Protein AF-A0A350QNC4-F1 (afdb_monomer_lite)

Radius of gyration: 17.34 Å; chains: 1; bounding box: 42×19×51 Å

Sequence (103 aa):
NAIDAAIAVNATLGVVRPYSCGLGGGGFLVAHDEKTGRSWAMNARETAPRGVWESYFTDLRSSGGPDGASRYGGHAVAVPGTPDGLFLAHRAHGTMPMSRLLA

Structure (mmCIF, N/CA/C/O backbone):
data_AF-A0A350QNC4-F1
#
_entry.id   AF-A0A350QNC4-F1
#
loop_
_atom_site.group_PDB
_atom_site.id
_atom_site.type_symbol
_atom_site.label_atom_id
_atom_site.label_alt_id
_atom_site.label_comp_id
_atom_site.label_asym_id
_atom_site.label_entity_id
_atom_site.label_seq_id
_atom_site.pdbx_PDB_ins_code
_atom_site.Cartn_x
_atom_site.Cartn_y
_atom_site.Cartn_z
_atom_site.occupancy
_atom_site.B_iso_or_equiv
_atom_site.auth_seq_id
_atom_site.auth_comp_id
_atom_site.auth_asym_id
_atom_site.auth_atom_id
_atom_site.pdbx_PDB_model_num
ATOM 1 N N . ASN A 1 1 ? -14.319 -1.156 13.801 1.00 95.50 1 ASN A N 1
ATOM 2 C CA . ASN A 1 1 ? -13.439 -0.309 14.650 1.00 95.50 1 ASN A CA 1
ATOM 3 C C . ASN A 1 1 ? -12.598 0.625 13.764 1.00 95.50 1 ASN A C 1
ATOM 5 O O . ASN A 1 1 ? -12.875 0.692 12.572 1.00 95.50 1 ASN A O 1
ATOM 9 N N . ALA A 1 2 ? -11.614 1.357 14.306 1.00 97.19 2 ALA A N 1
ATOM 10 C CA . ALA A 1 2 ? -10.786 2.282 13.517 1.00 97.19 2 ALA A CA 1
ATOM 11 C C . ALA A 1 2 ? -9.975 1.594 12.399 1.00 97.19 2 ALA A C 1
ATOM 13 O O . ALA A 1 2 ? -9.807 2.175 11.331 1.00 97.19 2 ALA A O 1
ATOM 14 N N . ILE A 1 3 ? -9.531 0.349 12.605 1.00 97.62 3 ILE A N 1
ATOM 15 C CA . ILE A 1 3 ? -8.819 -0.436 11.586 1.00 97.62 3 ILE A CA 1
ATOM 16 C C . ILE A 1 3 ? -9.770 -0.867 10.467 1.00 97.62 3 ILE A C 1
ATOM 18 O O . ILE A 1 3 ? -9.451 -0.673 9.297 1.00 97.62 3 ILE A O 1
ATOM 22 N N . ASP A 1 4 ? -10.966 -1.362 10.805 1.00 98.31 4 ASP A N 1
ATOM 23 C CA . ASP A 1 4 ? -11.996 -1.678 9.802 1.00 98.31 4 ASP A CA 1
ATOM 24 C C . ASP A 1 4 ? -12.337 -0.449 8.937 1.00 98.31 4 ASP A C 1
ATOM 26 O O . ASP A 1 4 ? -12.418 -0.543 7.713 1.00 98.31 4 ASP A O 1
ATOM 30 N N . ALA A 1 5 ? -12.491 0.721 9.571 1.00 98.31 5 ALA A N 1
ATOM 31 C CA . ALA A 1 5 ? -12.758 1.975 8.872 1.00 98.31 5 ALA A CA 1
ATOM 32 C C . ALA A 1 5 ? -11.584 2.392 7.973 1.00 98.31 5 ALA A C 1
ATOM 34 O O . ALA A 1 5 ? -11.807 2.804 6.839 1.00 98.31 5 ALA A O 1
ATOM 35 N N . ALA A 1 6 ? -10.339 2.246 8.437 1.00 97.56 6 ALA A N 1
ATOM 36 C CA . ALA A 1 6 ? -9.154 2.545 7.635 1.00 97.56 6 ALA A CA 1
ATOM 37 C C . ALA A 1 6 ? -9.058 1.657 6.382 1.00 97.56 6 ALA A C 1
ATOM 39 O O . ALA A 1 6 ? -8.716 2.157 5.310 1.00 97.56 6 ALA A O 1
ATOM 40 N N . ILE A 1 7 ? -9.409 0.369 6.490 1.00 97.81 7 ILE A N 1
ATOM 41 C CA . ILE A 1 7 ? -9.458 -0.558 5.349 1.00 97.81 7 ILE A CA 1
ATOM 42 C C . ILE A 1 7 ? -10.514 -0.107 4.332 1.00 97.81 7 ILE A C 1
ATOM 44 O O . I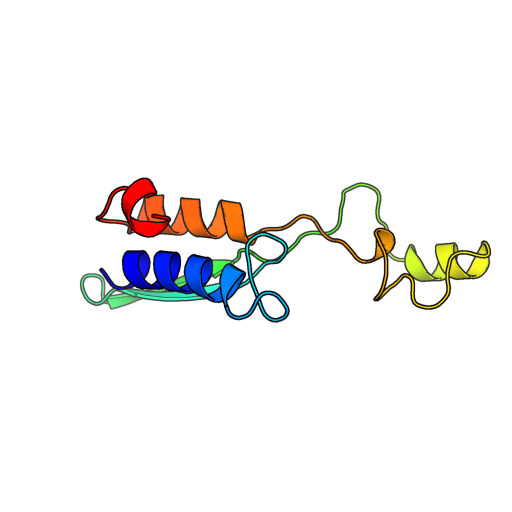LE A 1 7 ? -10.199 0.039 3.150 1.00 97.81 7 ILE A O 1
ATOM 48 N N . ALA A 1 8 ? -11.740 0.176 4.785 1.00 98.12 8 ALA A N 1
ATOM 49 C CA . ALA A 1 8 ? -12.818 0.641 3.910 1.00 98.12 8 ALA A CA 1
ATOM 50 C C . ALA A 1 8 ? -12.481 1.986 3.235 1.00 98.12 8 ALA A C 1
ATOM 52 O O . ALA A 1 8 ? -12.721 2.173 2.040 1.00 98.12 8 ALA A O 1
ATOM 53 N N . VAL A 1 9 ? -11.862 2.914 3.973 1.00 97.44 9 VAL A N 1
ATOM 54 C CA . VAL A 1 9 ? -11.395 4.198 3.431 1.00 97.44 9 VAL A CA 1
ATOM 55 C C . VAL A 1 9 ? -10.294 3.986 2.396 1.00 97.44 9 VAL A C 1
ATOM 57 O O . VAL A 1 9 ? -10.338 4.623 1.349 1.00 97.44 9 VAL A O 1
ATOM 60 N N . ASN A 1 10 ? -9.334 3.085 2.630 1.00 96.62 10 ASN A N 1
ATOM 61 C CA . ASN A 1 10 ? -8.295 2.788 1.644 1.00 96.62 10 ASN A CA 1
ATOM 62 C C . ASN A 1 10 ? -8.895 2.247 0.335 1.00 96.62 10 ASN A C 1
ATOM 64 O O . ASN A 1 10 ? -8.560 2.753 -0.735 1.00 96.62 10 ASN A O 1
ATOM 68 N N . ALA A 1 11 ? -9.828 1.294 0.426 1.00 95.94 11 ALA A N 1
ATOM 69 C CA . ALA A 1 11 ? -10.535 0.759 -0.737 1.00 95.94 11 ALA A CA 1
ATOM 70 C C . ALA A 1 11 ? -11.326 1.852 -1.477 1.00 95.94 11 ALA A C 1
ATOM 72 O O . ALA A 1 11 ? -11.199 1.995 -2.693 1.00 95.94 11 ALA A O 1
ATOM 73 N N . THR A 1 12 ? -12.057 2.692 -0.737 1.00 97.38 12 THR A N 1
ATOM 74 C CA . THR A 1 12 ? -12.801 3.834 -1.293 1.00 97.38 12 THR A CA 1
ATOM 75 C C . THR A 1 12 ? -11.871 4.805 -2.019 1.00 97.38 12 THR A C 1
ATOM 77 O O . THR A 1 12 ? -12.135 5.181 -3.160 1.00 97.38 12 THR A O 1
ATOM 80 N N . LEU A 1 13 ? -10.755 5.196 -1.394 1.00 97.12 13 LEU A N 1
ATOM 81 C CA . LEU A 1 13 ? -9.772 6.099 -1.994 1.00 97.12 13 LEU A CA 1
ATOM 82 C C . LEU A 1 13 ? -9.099 5.486 -3.226 1.00 97.12 13 LEU A C 1
ATOM 84 O O . LEU A 1 13 ? -8.803 6.223 -4.163 1.00 97.12 13 LEU A O 1
ATOM 88 N N . GLY A 1 14 ? -8.927 4.163 -3.272 1.00 95.44 14 GLY A N 1
ATOM 89 C CA . GLY A 1 14 ? -8.479 3.458 -4.474 1.00 95.44 14 GLY A CA 1
ATOM 90 C C . GLY A 1 14 ? -9.404 3.661 -5.681 1.00 95.44 14 GLY A C 1
ATOM 91 O O . GLY A 1 14 ? -8.934 3.614 -6.814 1.00 95.44 14 GLY A O 1
ATOM 92 N N . VAL A 1 15 ? -10.691 3.947 -5.451 1.00 96.06 15 VAL A N 1
ATOM 93 C CA . VAL A 1 15 ? -11.682 4.232 -6.502 1.00 96.06 15 VAL A CA 1
ATOM 94 C C . VAL A 1 15 ? -11.804 5.731 -6.774 1.00 96.06 15 VAL A C 1
ATOM 96 O O . VAL A 1 15 ? -11.732 6.155 -7.925 1.00 96.06 15 VAL A O 1
ATOM 99 N N . VAL A 1 16 ? -11.987 6.551 -5.734 1.00 97.44 16 VAL A N 1
ATOM 100 C CA . VAL A 1 16 ? -12.289 7.987 -5.905 1.00 97.44 16 VAL A CA 1
ATOM 101 C C . VAL A 1 16 ? -11.039 8.863 -6.045 1.00 97.44 16 VAL A C 1
ATOM 103 O O . VAL A 1 16 ? -11.128 10.002 -6.500 1.00 97.44 16 VAL A O 1
ATOM 106 N N . ARG A 1 17 ? -9.860 8.349 -5.669 1.00 96.06 17 ARG A N 1
ATOM 107 C CA . ARG A 1 17 ? -8.546 9.006 -5.803 1.00 96.06 17 ARG A CA 1
ATOM 108 C C . ARG A 1 17 ? -7.471 8.038 -6.339 1.00 96.06 17 ARG A C 1
ATOM 110 O O . ARG A 1 17 ? -6.402 7.907 -5.733 1.00 96.06 17 ARG A O 1
ATOM 117 N N . PRO A 1 18 ? -7.691 7.426 -7.515 1.00 92.38 18 PRO A N 1
ATOM 118 C CA . PRO A 1 18 ? -6.890 6.300 -8.005 1.00 92.38 18 PRO A CA 1
ATOM 119 C C . PRO A 1 18 ? -5.427 6.660 -8.307 1.00 92.38 18 PRO A C 1
ATOM 121 O O . PRO A 1 18 ? -4.563 5.792 -8.320 1.00 92.38 18 PRO A O 1
ATOM 124 N N . TYR A 1 19 ? -5.122 7.944 -8.522 1.00 93.06 19 TYR A N 1
ATOM 125 C CA . TYR A 1 19 ? -3.752 8.414 -8.749 1.00 93.06 19 TYR A CA 1
ATOM 126 C C . TYR A 1 19 ? -2.908 8.484 -7.463 1.00 93.06 19 TYR A C 1
ATOM 128 O O . TYR A 1 19 ? -1.684 8.497 -7.523 1.00 93.06 19 TYR A O 1
ATOM 136 N N . SER A 1 20 ? -3.540 8.600 -6.289 1.00 91.94 20 SER A N 1
ATOM 137 C CA . SER A 1 20 ? -2.835 8.894 -5.030 1.00 91.94 20 SER A CA 1
ATOM 138 C C . SER A 1 20 ? -2.520 7.653 -4.196 1.00 91.94 20 SER A C 1
ATOM 140 O O . SER A 1 20 ? -1.550 7.662 -3.444 1.00 91.94 20 SER A O 1
ATOM 142 N N . CYS A 1 21 ? -3.358 6.621 -4.270 1.00 92.94 21 CYS A N 1
ATOM 143 C CA . CYS A 1 21 ? -3.224 5.410 -3.467 1.00 92.94 21 CYS A CA 1
ATOM 144 C C . CYS A 1 21 ? -4.057 4.269 -4.057 1.00 92.94 21 CYS A C 1
ATOM 146 O O . CYS A 1 21 ? -4.900 4.491 -4.924 1.00 92.94 21 CYS A O 1
ATOM 148 N N . GLY A 1 22 ? -3.859 3.062 -3.535 1.00 94.19 22 GLY A N 1
ATOM 149 C CA . GLY A 1 22 ? -4.696 1.912 -3.843 1.00 94.19 22 GLY A CA 1
ATOM 150 C C . GLY A 1 22 ? -3.933 0.598 -3.740 1.00 94.19 22 GLY A C 1
ATOM 151 O O . GLY A 1 22 ? -2.811 0.538 -3.229 1.00 94.19 22 GLY A O 1
ATOM 152 N N . LEU A 1 23 ? -4.549 -0.454 -4.276 1.00 95.50 23 LEU A N 1
ATOM 153 C CA . LEU A 1 23 ? -4.018 -1.819 -4.248 1.00 95.50 23 LEU A CA 1
ATOM 154 C C . LEU A 1 23 ? -2.718 -1.988 -5.052 1.00 95.50 23 LEU A C 1
ATOM 156 O O . LEU A 1 23 ? -1.977 -2.931 -4.806 1.00 95.50 23 LEU A O 1
ATOM 160 N N . GLY A 1 24 ? -2.434 -1.085 -5.996 1.00 96.25 24 GLY A N 1
ATOM 161 C CA . GLY A 1 24 ? -1.243 -1.137 -6.852 1.00 96.25 24 GLY A CA 1
ATOM 162 C C . GLY A 1 24 ? 0.034 -0.552 -6.241 1.00 96.25 24 GLY A C 1
ATOM 163 O O . GLY A 1 24 ? 1.052 -0.530 -6.922 1.00 96.25 24 GLY A O 1
ATOM 164 N N . GLY A 1 25 ? -0.010 -0.059 -5.000 1.00 96.75 25 GLY A N 1
ATOM 165 C CA . GLY A 1 25 ? 1.140 0.554 -4.332 1.00 96.75 25 GLY A CA 1
ATOM 166 C C . GLY A 1 25 ? 1.436 -0.061 -2.968 1.00 96.75 25 GLY A C 1
ATOM 167 O O . GLY A 1 25 ? 1.257 -1.262 -2.743 1.00 96.75 25 GLY A O 1
ATOM 168 N N . GLY A 1 26 ? 1.870 0.788 -2.046 1.00 97.38 26 GLY A N 1
ATOM 169 C CA . GLY A 1 26 ? 2.202 0.437 -0.675 1.00 97.38 26 GLY A CA 1
ATOM 170 C C . GLY A 1 26 ? 1.954 1.586 0.296 1.00 97.38 26 GLY A C 1
ATOM 171 O O . GLY A 1 26 ? 1.492 2.669 -0.070 1.00 97.38 26 GLY A O 1
ATOM 172 N N . GLY A 1 27 ? 2.267 1.355 1.567 1.00 96.00 27 GLY A N 1
ATOM 173 C CA . GLY A 1 27 ? 2.086 2.375 2.592 1.00 96.00 27 GLY A CA 1
ATOM 174 C C . GLY A 1 27 ? 2.473 1.927 3.990 1.00 96.00 27 GLY A C 1
ATOM 175 O O . GLY A 1 27 ? 2.972 0.824 4.203 1.00 96.00 27 GLY A O 1
ATOM 176 N N . PHE A 1 28 ? 2.215 2.812 4.946 1.00 97.50 28 PHE A N 1
ATOM 177 C CA . PHE A 1 28 ? 2.392 2.544 6.365 1.00 97.50 28 PHE A CA 1
ATOM 178 C C . PHE A 1 28 ? 1.076 2.803 7.083 1.00 97.50 28 PHE A C 1
ATOM 180 O O . PHE A 1 28 ? 0.512 3.892 6.967 1.00 97.50 28 PHE A O 1
ATOM 187 N N . LEU A 1 29 ? 0.601 1.816 7.836 1.00 96.62 29 LEU A N 1
ATOM 188 C CA . LEU A 1 29 ? -0.519 1.998 8.751 1.00 96.62 29 LEU A CA 1
ATOM 189 C C . LEU A 1 29 ? 0.051 2.157 10.153 1.00 96.62 29 LEU A C 1
ATOM 191 O O . LEU A 1 29 ? 0.685 1.241 10.664 1.00 96.62 29 LEU A O 1
ATOM 195 N N . VAL A 1 30 ? -0.159 3.319 10.761 1.00 97.50 30 VAL A N 1
ATOM 196 C CA . VAL A 1 30 ? 0.267 3.608 12.133 1.00 97.50 30 VAL A CA 1
ATOM 197 C C . VAL A 1 30 ? -0.978 3.686 12.997 1.00 97.50 30 VAL A C 1
ATOM 199 O O . VAL A 1 30 ? -1.915 4.412 12.666 1.00 97.50 30 VAL A O 1
ATOM 202 N N . ALA A 1 31 ? -0.997 2.933 14.088 1.00 96.50 31 ALA A N 1
ATOM 203 C CA . ALA A 1 31 ? -2.149 2.853 14.967 1.00 96.50 31 ALA A CA 1
ATOM 204 C C . ALA A 1 31 ? -1.726 2.826 16.434 1.00 96.50 31 ALA A C 1
ATOM 206 O O . ALA A 1 31 ? -0.646 2.353 16.791 1.00 96.50 31 ALA A O 1
ATOM 207 N N . HIS A 1 32 ? -2.612 3.343 17.277 1.00 96.69 32 HIS A N 1
ATOM 208 C CA . HIS A 1 32 ? -2.508 3.274 18.723 1.00 96.69 32 HIS A CA 1
ATOM 209 C C . HIS A 1 32 ? -3.665 2.431 19.252 1.00 96.69 32 HIS A C 1
ATOM 211 O O . HIS A 1 32 ? -4.823 2.683 18.914 1.00 96.69 32 HIS A O 1
ATOM 217 N N . ASP A 1 33 ? -3.347 1.425 20.056 1.00 94.12 33 ASP A N 1
ATOM 218 C CA . ASP A 1 33 ? -4.324 0.607 20.756 1.00 94.12 33 ASP A CA 1
ATOM 219 C C . ASP A 1 33 ? -4.457 1.100 22.197 1.00 94.12 33 ASP A C 1
ATOM 221 O O . ASP A 1 33 ? -3.580 0.882 23.033 1.00 94.12 33 ASP A O 1
ATOM 225 N N . GLU A 1 34 ? -5.579 1.757 22.476 1.00 93.44 34 GLU A N 1
ATOM 226 C CA . GLU A 1 34 ? -5.891 2.333 23.785 1.00 93.44 34 GLU A CA 1
ATOM 227 C C . GLU A 1 34 ? -6.025 1.264 24.879 1.00 93.44 34 GLU A C 1
ATOM 229 O O . GLU A 1 34 ? -5.609 1.497 26.011 1.00 93.44 34 GLU A O 1
ATOM 234 N N . LYS A 1 35 ? -6.475 0.046 24.541 1.00 91.62 35 LYS A N 1
ATOM 235 C CA . LYS A 1 35 ? -6.639 -1.036 25.526 1.00 91.62 35 LYS A CA 1
ATOM 236 C C . LYS A 1 35 ? -5.307 -1.549 26.054 1.00 91.62 35 LYS A C 1
ATOM 238 O O . LYS A 1 35 ? -5.220 -1.976 27.202 1.00 91.62 35 LYS A O 1
ATOM 243 N N . THR A 1 36 ? -4.286 -1.562 25.200 1.00 94.06 36 THR A N 1
ATOM 244 C CA . THR A 1 36 ? -2.941 -2.033 25.556 1.00 94.06 36 THR A CA 1
ATOM 245 C C . THR A 1 36 ? -1.966 -0.889 25.832 1.00 94.06 36 THR A C 1
ATOM 247 O O . THR A 1 36 ? -0.859 -1.139 26.308 1.00 94.06 36 THR A O 1
ATOM 250 N N . GLY A 1 37 ? -2.348 0.357 25.529 1.00 96.88 37 GLY A N 1
ATOM 251 C CA . GLY A 1 37 ? -1.489 1.540 25.597 1.00 96.88 37 GLY A CA 1
ATOM 252 C C . GLY A 1 37 ? -0.330 1.518 24.593 1.00 96.88 37 GLY A C 1
ATOM 253 O O . GLY A 1 37 ? 0.630 2.275 24.745 1.00 96.88 37 GLY A O 1
ATOM 254 N N . ARG A 1 38 ? -0.368 0.634 23.588 1.00 96.56 38 ARG A N 1
ATOM 255 C CA . ARG A 1 38 ? 0.739 0.409 22.650 1.00 96.56 38 ARG A CA 1
ATOM 256 C C . ARG A 1 38 ? 0.453 1.018 21.288 1.00 96.56 38 ARG A C 1
ATOM 258 O O . ARG A 1 38 ? -0.629 0.862 20.733 1.00 96.56 38 ARG A O 1
ATOM 265 N N . SER A 1 39 ? 1.477 1.632 20.710 1.00 97.19 39 SER A N 1
ATOM 266 C CA . SER A 1 39 ? 1.475 2.038 19.307 1.00 97.19 39 SER A CA 1
ATOM 267 C C . SER A 1 39 ? 2.230 1.022 18.462 1.00 97.19 39 SER A C 1
ATOM 269 O O . SER A 1 39 ? 3.252 0.482 18.888 1.00 97.19 39 SER A O 1
ATOM 271 N N . TRP A 1 40 ? 1.742 0.781 17.253 1.00 94.88 40 TRP A N 1
ATOM 272 C CA . TRP A 1 40 ? 2.370 -0.105 16.285 1.00 94.88 40 TRP A CA 1
ATOM 273 C C . TRP A 1 40 ? 2.269 0.486 14.882 1.00 94.88 40 TRP A C 1
ATOM 275 O O . TRP A 1 40 ? 1.425 1.337 14.592 1.00 94.88 40 TRP A O 1
ATOM 285 N N . ALA A 1 41 ? 3.167 0.036 14.013 1.00 96.12 41 ALA A N 1
ATOM 286 C CA . ALA A 1 41 ? 3.168 0.395 12.610 1.00 96.12 41 ALA A CA 1
ATOM 287 C C . ALA A 1 41 ? 3.247 -0.874 11.766 1.00 96.12 41 ALA A C 1
ATOM 289 O O . ALA A 1 41 ? 4.074 -1.750 12.017 1.00 96.12 41 ALA A O 1
ATOM 290 N N . MET A 1 42 ? 2.394 -0.957 10.755 1.00 95.38 42 MET A N 1
ATOM 291 C CA . MET A 1 42 ? 2.461 -1.971 9.720 1.00 95.38 42 MET A CA 1
ATOM 292 C C . MET A 1 42 ? 3.110 -1.368 8.485 1.00 95.38 42 MET A C 1
ATOM 294 O O . MET A 1 42 ? 2.653 -0.349 7.966 1.00 95.38 42 MET A O 1
ATOM 298 N N . ASN A 1 43 ? 4.185 -2.005 8.033 1.00 97.50 43 ASN A N 1
ATOM 299 C CA . ASN A 1 43 ? 4.901 -1.630 6.828 1.00 97.50 43 ASN A CA 1
ATOM 300 C C . ASN A 1 43 ? 4.412 -2.493 5.663 1.00 97.50 43 ASN A C 1
ATOM 302 O O . ASN A 1 43 ? 4.708 -3.682 5.607 1.00 97.50 43 ASN A O 1
ATOM 306 N N . ALA A 1 44 ? 3.681 -1.871 4.747 1.00 97.69 44 ALA A N 1
ATOM 307 C CA . ALA A 1 44 ? 3.210 -2.457 3.501 1.00 97.69 44 ALA A CA 1
ATOM 308 C C . ALA A 1 44 ? 3.900 -1.787 2.302 1.00 97.69 44 ALA A C 1
ATOM 310 O O . ALA A 1 44 ? 3.283 -1.583 1.256 1.00 97.69 44 ALA A O 1
ATOM 311 N N . ARG A 1 45 ? 5.152 -1.341 2.476 1.00 98.31 45 ARG A N 1
ATOM 312 C CA . ARG A 1 45 ? 5.937 -0.709 1.417 1.00 98.31 45 ARG A CA 1
ATOM 313 C C . ARG A 1 45 ? 6.205 -1.702 0.294 1.00 98.31 45 ARG A C 1
ATOM 315 O O . ARG A 1 45 ? 6.442 -2.885 0.528 1.00 98.31 45 ARG A O 1
ATOM 322 N N . GLU A 1 46 ? 6.194 -1.193 -0.928 1.00 98.44 46 GLU A N 1
ATOM 323 C CA . GLU A 1 46 ? 6.546 -1.972 -2.101 1.00 98.44 46 GLU A CA 1
ATOM 324 C C . GLU A 1 46 ? 7.995 -2.460 -2.025 1.00 98.44 46 GLU A C 1
ATOM 326 O O . GLU A 1 46 ? 8.873 -1.795 -1.468 1.00 98.44 46 GLU A O 1
ATOM 331 N N . THR A 1 47 ? 8.251 -3.621 -2.622 1.00 97.75 47 THR A N 1
ATOM 332 C CA . THR A 1 47 ? 9.590 -4.222 -2.662 1.00 97.75 47 THR A CA 1
ATOM 333 C C . THR A 1 47 ? 10.069 -4.359 -4.100 1.00 97.75 47 THR A C 1
ATOM 335 O O . THR A 1 47 ? 9.290 -4.692 -4.996 1.00 97.75 47 THR A O 1
ATOM 338 N N . ALA A 1 48 ? 11.358 -4.104 -4.331 1.00 97.44 48 ALA A N 1
ATOM 339 C CA . ALA A 1 48 ? 11.965 -4.310 -5.638 1.00 97.44 48 ALA A CA 1
ATOM 340 C C . ALA A 1 48 ? 11.799 -5.782 -6.076 1.00 97.44 48 ALA A C 1
ATOM 342 O O . ALA A 1 48 ? 12.036 -6.690 -5.273 1.00 97.44 48 ALA A O 1
ATOM 343 N N . PRO A 1 49 ? 11.401 -6.052 -7.331 1.00 96.50 49 PRO A N 1
ATOM 344 C CA . PRO A 1 49 ? 11.362 -7.412 -7.846 1.00 96.50 49 PRO A CA 1
ATOM 345 C C . PRO A 1 49 ? 12.744 -8.068 -7.763 1.00 96.50 49 PRO A C 1
ATOM 347 O O . PRO A 1 49 ? 13.764 -7.420 -7.985 1.00 96.50 49 PRO A O 1
ATOM 350 N N . ARG A 1 50 ? 12.784 -9.386 -7.538 1.00 96.38 50 ARG A N 1
ATOM 351 C CA . ARG A 1 50 ? 14.035 -10.161 -7.392 1.00 96.38 50 ARG A CA 1
ATOM 352 C C . ARG A 1 50 ? 15.013 -10.029 -8.573 1.00 96.38 50 ARG A C 1
ATOM 354 O O . ARG A 1 50 ? 16.192 -10.311 -8.413 1.00 96.38 50 ARG A O 1
ATOM 361 N N . GLY A 1 51 ? 14.525 -9.656 -9.756 1.00 94.75 51 GLY A N 1
ATOM 362 C CA . GLY A 1 51 ? 15.340 -9.469 -10.961 1.00 94.75 51 GLY A CA 1
ATOM 363 C C . GLY A 1 51 ? 16.002 -8.093 -11.094 1.00 94.75 51 GLY A C 1
ATOM 364 O O . GLY A 1 51 ? 16.591 -7.828 -12.136 1.00 94.75 51 GLY A O 1
ATOM 365 N N . VAL A 1 52 ? 15.877 -7.213 -10.098 1.00 95.75 52 VAL A N 1
ATOM 366 C CA . VAL A 1 52 ? 16.450 -5.858 -10.106 1.00 95.75 52 VAL A CA 1
ATOM 367 C C . VAL A 1 52 ? 17.710 -5.820 -9.236 1.00 95.75 52 VAL A C 1
ATOM 369 O O . VAL A 1 52 ? 17.768 -6.460 -8.188 1.00 95.75 52 VAL A O 1
ATOM 372 N N . TRP A 1 53 ? 18.719 -5.066 -9.672 1.00 95.94 53 TRP A N 1
ATOM 373 C CA . TRP A 1 53 ? 19.996 -4.865 -8.978 1.00 95.94 53 TRP A CA 1
ATOM 374 C C . TRP A 1 53 ? 20.311 -3.368 -8.826 1.00 95.94 53 TRP A C 1
ATOM 376 O O . TRP A 1 53 ? 19.580 -2.517 -9.330 1.00 95.94 53 TRP A O 1
ATOM 386 N N . GLU A 1 54 ? 21.397 -3.037 -8.126 1.00 97.62 54 GLU A N 1
ATOM 387 C CA . GLU A 1 54 ? 21.753 -1.660 -7.746 1.00 97.62 54 GLU A CA 1
ATOM 388 C C . GLU A 1 54 ? 21.855 -0.691 -8.941 1.00 97.62 54 GLU A C 1
ATOM 390 O O . GLU A 1 54 ? 21.268 0.389 -8.916 1.00 97.62 54 GLU A O 1
ATOM 395 N N . SER A 1 55 ? 22.535 -1.095 -10.018 1.00 97.56 55 SER A N 1
ATOM 396 C CA . SER A 1 55 ? 22.746 -0.285 -11.227 1.00 97.56 55 SER A CA 1
ATOM 397 C C . SER A 1 55 ? 21.669 -0.466 -12.307 1.00 97.56 55 SER A C 1
ATOM 399 O O . SER A 1 55 ? 21.845 -0.011 -13.436 1.00 97.56 55 SER A O 1
ATOM 401 N N . TYR A 1 56 ? 20.524 -1.083 -11.989 1.00 97.44 56 TYR A N 1
ATOM 402 C CA . TYR A 1 56 ? 19.509 -1.461 -12.982 1.00 97.44 56 TYR A CA 1
ATOM 403 C C . TYR A 1 56 ? 19.114 -0.324 -13.937 1.00 97.44 56 TYR A C 1
ATOM 405 O O . TYR A 1 56 ? 19.145 -0.485 -15.156 1.00 97.44 56 TYR A O 1
ATOM 413 N N . PHE A 1 57 ? 18.775 0.854 -13.405 1.00 97.31 57 PHE A N 1
ATOM 414 C CA . PHE A 1 57 ? 18.322 1.977 -14.233 1.00 97.31 57 PHE A CA 1
ATOM 415 C C . PHE A 1 57 ? 19.451 2.655 -15.016 1.00 97.31 57 PHE A C 1
ATOM 417 O O . PHE A 1 57 ? 19.203 3.193 -16.097 1.00 97.31 57 PHE A O 1
ATOM 424 N N . THR A 1 58 ? 20.685 2.642 -14.505 1.00 97.31 58 THR A N 1
ATOM 425 C CA . THR A 1 58 ? 21.838 3.168 -15.250 1.00 97.31 58 THR A CA 1
ATOM 426 C C . THR A 1 58 ? 22.218 2.240 -16.397 1.00 97.31 58 THR A C 1
ATOM 428 O O . THR A 1 58 ? 22.509 2.724 -17.492 1.00 97.31 58 THR A O 1
ATOM 431 N N . ASP A 1 59 ? 22.133 0.928 -16.183 1.00 97.19 59 ASP A N 1
ATOM 432 C CA . ASP A 1 59 ? 22.429 -0.087 -17.196 1.00 97.19 59 ASP A CA 1
ATOM 433 C C . ASP A 1 59 ? 21.343 -0.100 -18.277 1.00 97.19 59 ASP A C 1
ATOM 435 O O . ASP A 1 59 ? 21.644 -0.111 -19.474 1.00 97.19 59 ASP A O 1
ATOM 439 N N . LEU A 1 60 ? 20.074 0.016 -17.870 1.00 96.88 60 LEU A N 1
ATOM 440 C CA . LEU A 1 60 ? 18.943 0.146 -18.787 1.00 96.88 60 LEU A CA 1
ATOM 441 C C . LEU A 1 60 ? 19.084 1.385 -19.680 1.00 96.88 60 LEU A C 1
ATOM 443 O O . LEU A 1 60 ? 18.927 1.289 -20.892 1.00 96.88 60 LEU A O 1
ATOM 447 N N . ARG A 1 61 ? 19.443 2.544 -19.113 1.00 96.75 61 ARG A N 1
ATOM 448 C CA . ARG A 1 61 ? 19.686 3.757 -19.909 1.00 96.75 61 ARG A CA 1
ATOM 449 C C . ARG A 1 61 ? 20.850 3.570 -20.886 1.00 96.75 61 ARG A C 1
ATOM 451 O O . ARG A 1 61 ? 20.751 3.963 -22.042 1.00 96.75 61 ARG A O 1
ATOM 458 N N . SER A 1 62 ? 21.943 2.959 -20.431 1.00 97.44 62 SER A N 1
ATOM 459 C CA . SER A 1 62 ? 23.153 2.758 -21.245 1.00 97.44 62 SER A CA 1
ATOM 460 C C . SER A 1 62 ? 22.946 1.764 -22.392 1.00 97.44 62 SER A C 1
ATOM 462 O O . SER A 1 62 ? 23.636 1.841 -23.402 1.00 97.44 62 SER A O 1
ATOM 464 N N . SER A 1 63 ? 21.975 0.859 -22.258 1.00 97.00 63 SER A N 1
ATOM 465 C CA . SER A 1 63 ? 21.592 -0.124 -23.280 1.00 97.00 63 SER A CA 1
ATOM 466 C C . SER A 1 63 ? 20.480 0.357 -24.224 1.00 97.00 63 SER A C 1
ATOM 468 O O . SER A 1 63 ? 19.967 -0.434 -25.013 1.00 97.00 63 SER A O 1
ATOM 470 N N . GLY A 1 64 ? 20.120 1.646 -24.185 1.00 97.12 64 GLY A N 1
ATOM 471 C CA . GLY A 1 64 ? 19.095 2.224 -25.061 1.00 97.12 64 GLY A CA 1
ATOM 472 C C . GLY A 1 64 ? 17.660 1.985 -24.586 1.00 97.12 64 GLY A C 1
ATOM 473 O O . GLY A 1 64 ? 16.730 2.006 -25.390 1.00 97.12 64 GLY A O 1
ATOM 474 N N . GLY A 1 65 ? 17.470 1.731 -23.289 1.00 95.88 65 GLY A N 1
ATOM 475 C CA . GLY A 1 65 ? 16.149 1.636 -22.682 1.00 95.88 65 GLY A CA 1
ATOM 476 C C . GLY A 1 65 ? 15.363 2.956 -22.733 1.00 95.88 65 GLY A C 1
ATOM 477 O O . GLY A 1 65 ? 15.927 4.009 -23.033 1.00 95.88 65 GLY A O 1
ATOM 478 N N . PRO A 1 66 ? 14.053 2.921 -22.429 1.00 95.81 66 PRO A N 1
ATOM 479 C CA . PRO A 1 66 ? 13.184 4.086 -22.573 1.00 95.81 66 PRO A CA 1
ATOM 480 C C . PRO A 1 66 ? 13.593 5.259 -21.677 1.00 95.81 66 PRO A C 1
ATOM 482 O O . PRO A 1 66 ? 13.911 5.083 -20.495 1.00 95.81 66 PRO A O 1
ATOM 485 N N . ASP A 1 67 ? 13.479 6.4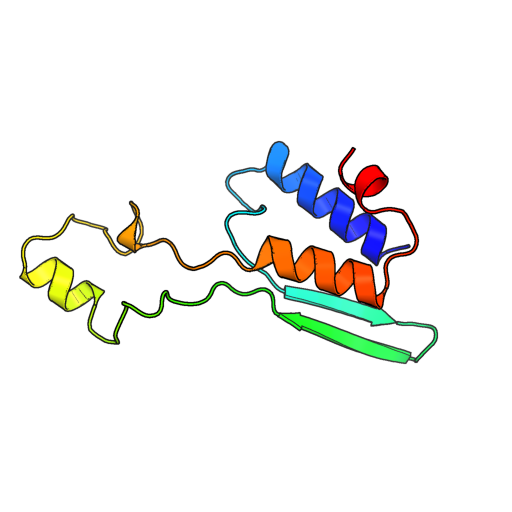76 -22.204 1.00 94.88 67 ASP A N 1
ATOM 486 C CA . ASP A 1 67 ? 13.638 7.685 -21.401 1.00 94.88 67 ASP A CA 1
ATOM 487 C C . ASP A 1 67 ? 12.596 7.737 -20.278 1.00 94.88 67 ASP A C 1
ATOM 489 O O . ASP A 1 67 ? 11.405 7.486 -20.468 1.00 94.88 67 ASP A O 1
ATOM 493 N N . GLY A 1 68 ? 13.050 8.063 -19.068 1.00 95.94 68 GLY A N 1
ATOM 494 C CA . GLY A 1 68 ? 12.179 8.124 -17.896 1.00 95.94 68 GLY A CA 1
ATOM 495 C C . GLY A 1 68 ? 11.705 6.763 -17.373 1.00 95.94 68 GLY A C 1
ATOM 496 O O . GLY A 1 68 ? 10.777 6.742 -16.566 1.00 95.94 68 GLY A O 1
ATOM 497 N N . ALA A 1 69 ? 12.343 5.646 -17.752 1.00 96.44 69 ALA A N 1
ATOM 498 C CA . ALA A 1 69 ? 11.994 4.293 -17.289 1.00 96.44 69 ALA A CA 1
ATOM 499 C C . ALA A 1 69 ? 11.998 4.105 -15.755 1.00 96.44 69 ALA A C 1
ATOM 501 O O . ALA A 1 69 ? 11.385 3.168 -15.253 1.00 96.44 69 ALA A O 1
ATOM 502 N N . SER A 1 70 ? 12.647 4.996 -14.995 1.00 95.81 70 SER A N 1
ATOM 503 C CA . SER A 1 70 ? 12.583 5.017 -13.524 1.00 95.81 70 SER A CA 1
ATOM 504 C C . SER A 1 70 ? 11.285 5.602 -12.957 1.00 95.81 70 SER A C 1
ATOM 506 O O . SER A 1 70 ? 11.055 5.545 -11.752 1.00 95.81 70 SER A O 1
ATOM 508 N N . ARG A 1 71 ? 10.444 6.197 -13.807 1.00 96.38 71 ARG A N 1
ATOM 509 C CA . ARG A 1 71 ? 9.180 6.848 -13.432 1.00 96.38 71 ARG A CA 1
ATOM 510 C C . ARG A 1 71 ? 7.988 6.321 -14.218 1.00 96.38 71 ARG A C 1
ATOM 512 O O . ARG A 1 71 ? 6.877 6.334 -13.699 1.00 96.38 71 ARG A O 1
ATOM 519 N N . TYR A 1 72 ? 8.207 5.909 -15.463 1.00 95.94 72 TYR A N 1
ATOM 520 C CA . TYR A 1 72 ? 7.147 5.558 -16.398 1.00 95.94 72 TYR A CA 1
ATOM 521 C C . TYR A 1 72 ? 7.356 4.155 -16.971 1.00 95.94 72 TYR A C 1
ATOM 523 O O . TYR A 1 72 ? 8.477 3.745 -17.267 1.00 95.94 72 TYR A O 1
ATOM 531 N N . GLY A 1 73 ? 6.251 3.436 -17.169 1.00 95.00 73 GLY A N 1
ATOM 532 C CA . GLY A 1 73 ? 6.258 2.073 -17.699 1.00 95.00 73 GLY A CA 1
ATOM 533 C C . GLY A 1 73 ? 6.575 1.000 -16.651 1.00 95.00 73 GLY A C 1
ATOM 534 O O . GLY A 1 73 ? 6.722 1.276 -15.463 1.00 95.00 73 GLY A O 1
ATOM 535 N N . GLY A 1 74 ? 6.657 -0.253 -17.104 1.00 95.44 74 GLY A N 1
ATOM 536 C CA . GLY A 1 74 ? 6.760 -1.424 -16.223 1.00 95.44 74 GLY A CA 1
ATOM 537 C C . GLY A 1 74 ? 8.042 -1.496 -15.389 1.00 95.44 74 GLY A C 1
ATOM 538 O O . GLY A 1 74 ? 8.018 -2.049 -14.296 1.00 95.44 74 GLY A O 1
ATOM 539 N N . HIS A 1 75 ? 9.142 -0.895 -15.854 1.00 95.56 75 HIS A N 1
ATOM 540 C CA . HIS A 1 75 ? 10.421 -0.883 -15.130 1.00 95.56 75 HIS A CA 1
ATOM 541 C C . HIS A 1 75 ? 10.362 -0.115 -13.801 1.00 95.56 75 HIS A C 1
ATOM 543 O O . HIS A 1 75 ? 11.156 -0.390 -12.905 1.00 95.56 75 HIS A O 1
ATOM 549 N N . ALA A 1 76 ? 9.423 0.824 -13.662 1.00 96.62 76 ALA A N 1
ATOM 550 C CA . ALA A 1 76 ? 9.218 1.592 -12.438 1.00 96.62 76 ALA A CA 1
ATOM 551 C C . ALA A 1 76 ? 8.308 0.876 -11.416 1.00 96.62 76 ALA A C 1
ATOM 553 O O . ALA A 1 76 ? 8.121 1.379 -10.309 1.00 96.62 76 ALA A O 1
ATOM 554 N N . VAL A 1 77 ? 7.719 -0.273 -11.771 1.00 97.19 77 VAL A N 1
ATOM 555 C CA . VAL A 1 77 ? 6.740 -0.976 -10.932 1.00 97.19 77 VAL A CA 1
ATOM 556 C C . VAL A 1 77 ? 7.446 -1.914 -9.951 1.00 97.19 77 VAL A C 1
ATOM 558 O O . VAL A 1 77 ? 8.102 -2.879 -10.341 1.00 97.19 77 VAL A O 1
ATOM 561 N N . ALA A 1 78 ? 7.274 -1.645 -8.659 1.00 97.62 78 ALA A N 1
ATOM 562 C CA . ALA A 1 78 ? 7.662 -2.543 -7.575 1.00 97.62 78 ALA A CA 1
ATOM 563 C C . ALA A 1 78 ? 6.519 -3.518 -7.224 1.00 97.62 78 ALA A C 1
ATOM 565 O O . ALA A 1 78 ? 5.386 -3.341 -7.667 1.00 97.62 78 ALA A O 1
ATOM 566 N N . VAL A 1 79 ? 6.802 -4.557 -6.432 1.00 98.19 79 VAL A N 1
ATOM 567 C CA . VAL A 1 79 ? 5.776 -5.508 -5.967 1.00 98.19 79 VAL A CA 1
ATOM 568 C C . VAL A 1 79 ? 4.829 -4.787 -4.994 1.00 98.19 79 VAL A C 1
ATOM 570 O O . VAL A 1 79 ? 5.314 -4.333 -3.952 1.00 98.19 79 VAL A O 1
ATOM 573 N N . PRO A 1 80 ? 3.516 -4.673 -5.288 1.00 98.25 80 PRO A N 1
ATOM 574 C CA . PRO A 1 80 ? 2.576 -3.960 -4.423 1.00 98.25 80 PRO A CA 1
ATOM 575 C C . PRO A 1 80 ? 2.435 -4.612 -3.045 1.00 98.25 80 PRO A C 1
ATOM 577 O O . PRO A 1 80 ? 2.267 -5.827 -2.944 1.00 98.25 80 PRO A O 1
ATOM 580 N N . GLY A 1 81 ? 2.470 -3.796 -1.989 1.00 98.19 81 GLY A N 1
ATOM 581 C CA . GLY A 1 81 ? 2.364 -4.249 -0.599 1.00 98.19 81 GLY A CA 1
ATOM 582 C C . GLY A 1 81 ? 1.005 -3.979 0.048 1.00 98.19 81 GLY A C 1
ATOM 583 O O . GLY A 1 81 ? 0.621 -4.691 0.976 1.00 98.19 81 GLY A O 1
ATOM 584 N N . THR A 1 82 ? 0.239 -2.997 -0.448 1.00 97.56 82 THR A N 1
ATOM 585 C CA . THR A 1 82 ? -1.065 -2.618 0.130 1.00 97.56 82 THR A CA 1
ATOM 586 C C . THR A 1 82 ? -2.021 -3.802 0.318 1.00 97.56 82 THR A C 1
ATOM 588 O O . THR A 1 82 ? -2.584 -3.897 1.409 1.00 97.56 82 THR A O 1
ATOM 591 N N . PRO A 1 83 ? -2.217 -4.721 -0.655 1.00 96.50 83 PRO A N 1
ATOM 592 C CA . PRO A 1 83 ? -3.151 -5.832 -0.478 1.00 96.50 83 PRO A CA 1
ATOM 593 C C . PRO A 1 83 ? -2.817 -6.681 0.753 1.00 96.50 83 PRO A C 1
ATOM 595 O O . PRO A 1 83 ? -3.672 -6.864 1.617 1.00 96.50 83 PRO A O 1
ATOM 598 N N . ASP A 1 84 ? -1.567 -7.131 0.878 1.00 97.19 84 ASP A N 1
ATOM 599 C CA . ASP A 1 84 ? -1.129 -7.937 2.022 1.00 97.19 84 ASP A CA 1
ATOM 600 C C . ASP A 1 84 ? -1.225 -7.145 3.334 1.00 97.19 84 ASP A C 1
ATOM 602 O O . ASP A 1 84 ? -1.771 -7.635 4.321 1.00 97.19 84 ASP A O 1
ATOM 606 N N . GLY A 1 85 ? -0.827 -5.868 3.320 1.00 97.19 85 GLY A N 1
ATOM 607 C CA . GLY A 1 85 ? -0.957 -4.973 4.470 1.00 97.19 85 GLY A CA 1
ATOM 608 C C . GLY A 1 85 ? -2.393 -4.841 4.989 1.00 97.19 85 GLY A C 1
ATOM 609 O O . GLY A 1 85 ? -2.630 -4.939 6.193 1.00 97.19 85 GLY A O 1
ATOM 610 N N . LEU A 1 86 ? -3.383 -4.676 4.106 1.00 96.88 86 LEU A N 1
ATOM 611 C CA . LEU A 1 86 ? -4.789 -4.587 4.518 1.00 96.88 86 LEU A CA 1
ATOM 612 C C . LEU A 1 86 ? -5.284 -5.898 5.141 1.00 96.88 86 LEU A C 1
ATOM 614 O O . LEU A 1 86 ? -5.960 -5.870 6.171 1.00 96.88 86 LEU A O 1
ATOM 618 N N . PHE A 1 87 ? -4.927 -7.047 4.559 1.00 97.25 87 PHE A N 1
ATOM 619 C CA . PHE A 1 87 ? -5.302 -8.355 5.104 1.00 97.25 87 PHE A CA 1
ATOM 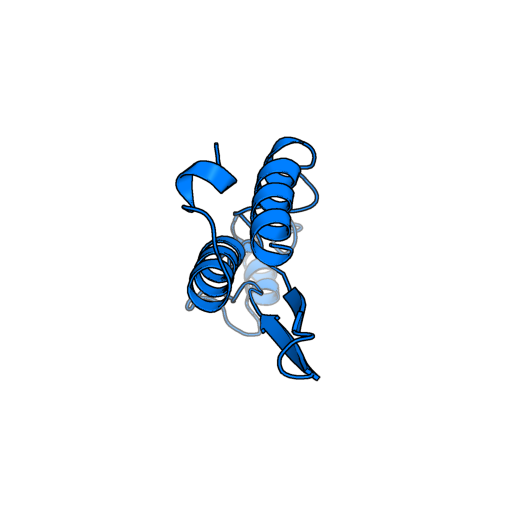620 C C . PHE A 1 87 ? -4.592 -8.669 6.426 1.00 97.25 87 PHE A C 1
ATOM 622 O O . PHE A 1 87 ? -5.206 -9.256 7.318 1.00 97.25 87 PHE A O 1
ATOM 629 N N . LEU A 1 88 ? -3.330 -8.273 6.593 1.00 97.12 88 LEU A N 1
ATOM 630 C CA . LEU A 1 88 ? -2.606 -8.411 7.856 1.00 97.12 88 LEU A CA 1
ATOM 631 C C . LEU A 1 88 ? -3.218 -7.528 8.949 1.00 97.12 88 LEU A C 1
ATOM 633 O O . LEU A 1 88 ? -3.460 -8.017 10.054 1.00 97.12 88 LEU A O 1
ATOM 637 N N . ALA A 1 89 ? -3.532 -6.265 8.644 1.00 96.81 89 ALA A N 1
ATOM 638 C CA . ALA A 1 89 ? -4.185 -5.356 9.588 1.00 96.81 89 ALA A CA 1
ATOM 639 C C . ALA A 1 89 ? -5.570 -5.879 9.999 1.00 96.81 89 ALA A C 1
ATOM 641 O O . ALA A 1 89 ? -5.916 -5.880 11.182 1.00 96.81 89 ALA A O 1
ATOM 642 N N . HIS A 1 90 ? -6.334 -6.389 9.029 1.00 97.62 90 HIS A N 1
ATOM 643 C CA . HIS A 1 90 ? -7.632 -7.018 9.263 1.00 97.62 90 HIS A CA 1
ATOM 644 C C . HIS A 1 90 ? -7.527 -8.273 10.129 1.00 97.62 90 HIS A C 1
ATOM 646 O O . HIS A 1 90 ? -8.282 -8.423 11.082 1.00 97.62 90 HIS A O 1
ATOM 652 N N . ARG A 1 91 ? -6.556 -9.151 9.865 1.00 97.25 91 ARG A N 1
ATOM 653 C CA . ARG A 1 91 ? -6.344 -10.365 10.666 1.00 97.25 91 ARG A CA 1
ATOM 654 C C . ARG A 1 91 ? -5.974 -10.045 12.113 1.00 97.25 91 ARG A C 1
ATOM 656 O O . ARG A 1 91 ? -6.394 -10.762 13.014 1.00 97.25 91 ARG A O 1
ATOM 663 N N . ALA A 1 92 ? -5.175 -9.002 12.327 1.00 94.62 92 ALA A N 1
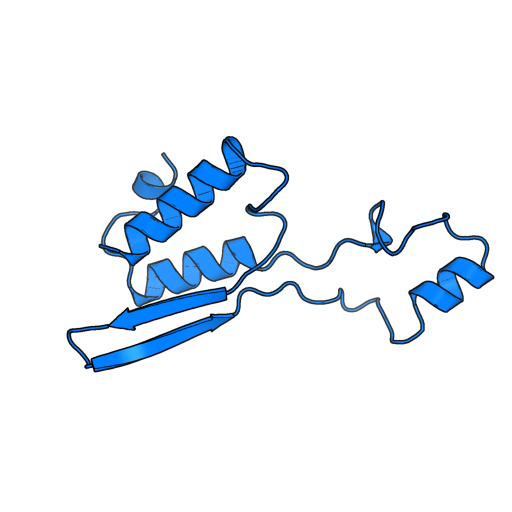ATOM 664 C CA . ALA A 1 92 ? -4.701 -8.623 13.653 1.00 94.62 92 ALA A CA 1
ATOM 665 C C . ALA A 1 92 ? -5.758 -7.866 14.476 1.00 94.62 92 ALA A C 1
ATOM 667 O O . ALA A 1 92 ? -5.854 -8.073 15.684 1.00 94.62 92 ALA A O 1
ATOM 668 N N . HIS A 1 93 ? -6.543 -6.992 13.837 1.00 95.56 93 HIS A N 1
ATOM 669 C CA . HIS A 1 93 ? -7.399 -6.037 14.550 1.00 95.56 93 HIS A CA 1
ATOM 670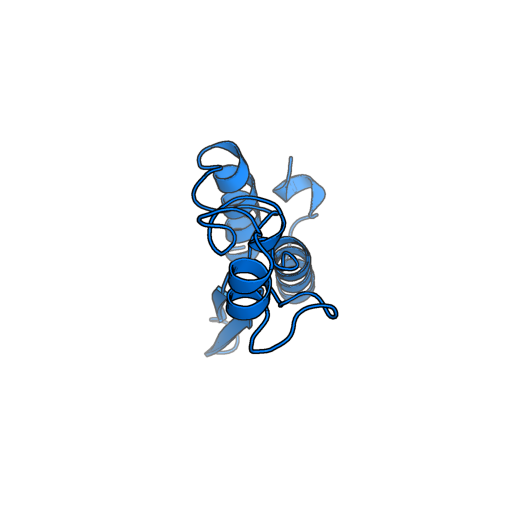 C C . HIS A 1 93 ? -8.800 -5.855 13.954 1.00 95.56 93 HIS A C 1
ATOM 672 O O . HIS A 1 93 ? -9.590 -5.088 14.502 1.00 95.56 93 HIS A O 1
ATOM 678 N N . GLY A 1 94 ? -9.134 -6.509 12.845 1.00 96.75 94 GLY A N 1
ATOM 679 C CA . GLY A 1 94 ? -10.435 -6.395 12.191 1.00 96.75 94 GLY A CA 1
ATOM 680 C C . GLY A 1 94 ? -11.562 -7.000 13.027 1.00 96.75 94 GLY A C 1
ATOM 681 O O . GLY A 1 94 ? -11.385 -8.005 13.714 1.00 96.75 94 GLY A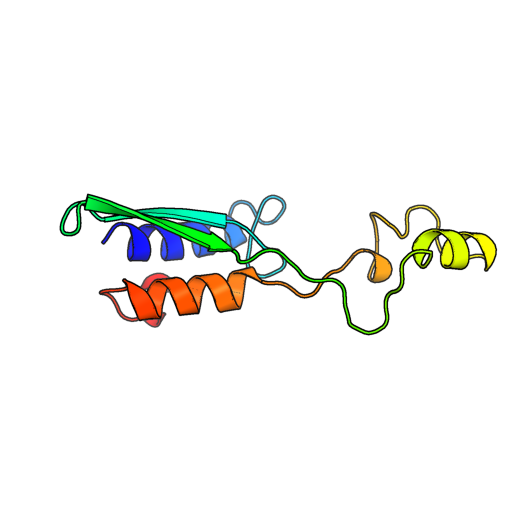 O 1
ATOM 682 N N . THR A 1 95 ? -12.740 -6.379 12.975 1.00 98.00 95 THR A N 1
ATOM 683 C CA . THR A 1 95 ? -13.940 -6.861 13.691 1.00 98.00 95 THR A CA 1
ATOM 684 C C . THR A 1 95 ? -15.145 -7.089 12.786 1.00 98.00 95 THR A C 1
ATOM 686 O O . THR A 1 95 ? -16.145 -7.653 13.225 1.00 98.00 95 THR A O 1
ATOM 689 N N . MET A 1 96 ? -15.062 -6.695 11.515 1.00 98.44 96 MET A N 1
ATOM 690 C CA . MET A 1 96 ? -16.105 -6.926 10.512 1.00 98.44 96 MET A CA 1
ATOM 691 C C . MET A 1 96 ? -15.589 -7.859 9.413 1.00 98.44 96 MET A C 1
ATOM 693 O O . MET A 1 96 ? -14.392 -7.854 9.144 1.00 98.44 96 MET A O 1
ATOM 697 N N . PRO A 1 97 ? -16.441 -8.643 8.728 1.00 98.19 97 PRO A N 1
ATOM 698 C CA . PRO A 1 97 ? -15.999 -9.435 7.583 1.00 98.19 97 PRO A CA 1
ATOM 699 C C . PRO A 1 97 ? -15.378 -8.548 6.500 1.00 98.19 97 PRO A C 1
ATOM 701 O O . PRO A 1 97 ? -15.958 -7.520 6.153 1.00 98.19 97 PRO A O 1
ATOM 704 N N . MET A 1 98 ? -14.247 -8.968 5.923 1.00 97.69 98 MET A N 1
ATOM 705 C CA . MET A 1 98 ? -13.563 -8.211 4.863 1.00 97.69 98 MET A CA 1
ATOM 706 C C . MET A 1 98 ? -14.502 -7.895 3.688 1.00 97.69 98 MET A C 1
ATOM 708 O O . MET A 1 98 ? -14.493 -6.785 3.169 1.00 97.69 98 MET A O 1
ATOM 712 N N . SER A 1 99 ? -15.388 -8.829 3.328 1.00 97.69 99 SER A N 1
ATOM 713 C CA . SER A 1 99 ? -16.394 -8.627 2.277 1.00 97.69 99 SER A CA 1
ATOM 714 C C . SER A 1 99 ? -17.332 -7.451 2.540 1.00 97.69 99 SER A C 1
ATOM 716 O O . SER A 1 99 ? -17.791 -6.834 1.593 1.00 97.69 99 SER A O 1
ATOM 718 N N . ARG A 1 100 ? -17.609 -7.117 3.806 1.00 97.94 100 ARG A N 1
ATOM 719 C CA . ARG A 1 100 ? -18.417 -5.945 4.163 1.00 97.94 100 ARG A CA 1
ATOM 720 C C . ARG A 1 100 ? -17.613 -4.646 4.085 1.00 97.94 100 ARG A C 1
ATOM 722 O O . ARG A 1 100 ? -18.203 -3.600 3.857 1.00 97.94 100 ARG A O 1
ATOM 729 N N . LEU A 1 101 ? -16.299 -4.701 4.297 1.00 98.00 101 LEU A N 1
ATOM 730 C CA . LEU A 1 101 ? -15.419 -3.529 4.213 1.00 98.00 101 LEU A CA 1
ATOM 731 C C . LEU A 1 101 ? -15.115 -3.124 2.767 1.00 98.00 101 LEU A C 1
ATOM 733 O O . LEU A 1 101 ? -14.806 -1.964 2.521 1.00 98.00 101 LEU A O 1
ATOM 737 N N . LEU A 1 102 ? -15.183 -4.086 1.844 1.00 96.19 102 LEU A N 1
ATOM 738 C CA . LEU A 1 102 ? -14.895 -3.915 0.418 1.00 96.19 102 LEU A CA 1
ATOM 739 C C . LEU A 1 102 ? -16.158 -3.857 -0.462 1.00 96.19 102 LEU A C 1
ATOM 741 O O . LEU A 1 102 ? -16.029 -3.897 -1.684 1.00 96.19 102 LEU A O 1
ATOM 745 N N . ALA A 1 103 ? -17.345 -3.857 0.153 1.00 90.38 103 ALA A N 1
ATOM 746 C CA . ALA A 1 103 ? -18.633 -3.845 -0.542 1.00 90.38 103 ALA A CA 1
ATOM 747 C C . ALA A 1 103 ? -18.936 -2.498 -1.210 1.00 90.38 103 ALA A C 1
ATOM 749 O O . ALA A 1 103 ? -18.488 -1.457 -0.678 1.00 90.38 103 ALA A O 1
#

Foldseek 3Di:
DVLLQVLLVQLVCCPVVVPPHHQQAWDKDWDADPVVRDIDIDGQHFAAPPPDDDCRVVVCVVVVHDPPLCPDDDSVGGHGRVVVSSVVSCVVPNDDPVVVSND

pLDDT: mean 96.48, std 1.55, range [90.38, 98.44]

Secondary structure (DSSP, 8-state):
-HHHHHHHHHHHHHHHSTTT-STTS-EEEEEEETTTTEEEEEEE--B--TT--TTHHHHHHHTTPPTTTTTSSGGGPPBP-HHHHHHHHHHHH--S-HHHH--